Protein AF-A0AAD4C906-F1 (afdb_monomer_lite)

Radius of gyration: 14.85 Å; chains: 1; bounding box: 33×29×44 Å

Structure (mmCIF, N/CA/C/O backbone):
data_AF-A0AAD4C906-F1
#
_entry.id   AF-A0AAD4C906-F1
#
loop_
_atom_site.group_PDB
_atom_site.id
_atom_site.type_symbol
_atom_site.label_atom_id
_atom_site.label_alt_id
_atom_site.label_comp_id
_atom_site.label_asym_id
_atom_site.label_entity_id
_atom_site.label_seq_id
_atom_site.pdbx_PDB_ins_code
_atom_site.Cartn_x
_atom_site.Cartn_y
_atom_site.Cartn_z
_atom_site.occupancy
_atom_site.B_iso_or_equiv
_atom_site.auth_seq_id
_atom_site.auth_comp_id
_atom_site.auth_asym_id
_atom_site.auth_atom_id
_atom_site.pdbx_PDB_model_num
ATOM 1 N N . ALA A 1 1 ? -7.103 9.534 -16.962 1.00 80.88 1 ALA A N 1
ATOM 2 C CA . ALA A 1 1 ? -6.466 8.186 -16.964 1.00 80.88 1 ALA A CA 1
ATOM 3 C C . ALA A 1 1 ? -5.671 7.956 -15.667 1.00 80.88 1 ALA A C 1
ATOM 5 O O . ALA A 1 1 ? -4.943 8.853 -15.262 1.00 80.88 1 ALA A O 1
ATOM 6 N N . PHE A 1 2 ? -5.868 6.811 -14.994 1.00 92.81 2 PHE A N 1
ATOM 7 C CA . PHE A 1 2 ? -5.466 6.455 -13.609 1.00 92.81 2 PHE A CA 1
ATOM 8 C C . PHE A 1 2 ? -5.659 7.527 -12.525 1.00 92.81 2 PHE A C 1
ATOM 10 O O . PHE A 1 2 ? -6.557 7.371 -11.711 1.00 92.81 2 PHE A O 1
ATOM 17 N N . LEU A 1 3 ? -4.849 8.594 -12.494 1.00 92.75 3 LEU A N 1
ATOM 18 C CA . LEU A 1 3 ? -4.894 9.617 -11.438 1.00 92.75 3 LEU A CA 1
ATOM 19 C C . LEU A 1 3 ? -6.278 10.252 -11.303 1.00 92.75 3 LEU A C 1
ATOM 21 O O . LEU A 1 3 ? -6.742 10.481 -10.199 1.00 92.75 3 LEU A O 1
ATOM 25 N N . GLU A 1 4 ? -6.948 10.498 -12.422 1.00 94.88 4 GLU A N 1
ATOM 26 C CA . GLU A 1 4 ? -8.331 10.981 -12.429 1.00 94.88 4 GLU A CA 1
ATOM 27 C C . GLU A 1 4 ? -9.290 9.986 -11.760 1.00 94.88 4 GLU A C 1
ATOM 29 O O . GLU A 1 4 ? -10.040 10.368 -10.872 1.00 94.88 4 GLU A O 1
ATOM 34 N N . CYS A 1 5 ? -9.200 8.696 -12.104 1.00 96.25 5 CYS A N 1
ATOM 35 C CA . CYS A 1 5 ? -10.000 7.645 -11.472 1.00 96.25 5 CYS A CA 1
ATOM 36 C C . CYS A 1 5 ? -9.686 7.521 -9.978 1.00 96.25 5 CYS A C 1
ATOM 38 O O . CYS A 1 5 ? -10.592 7.397 -9.167 1.00 96.25 5 CYS A O 1
ATOM 40 N N . PHE A 1 6 ? -8.408 7.593 -9.607 1.00 95.25 6 PHE A N 1
ATOM 41 C CA . PHE A 1 6 ? -7.985 7.551 -8.214 1.00 95.25 6 PHE A CA 1
ATOM 42 C C . PHE A 1 6 ? -8.564 8.726 -7.420 1.00 95.25 6 PHE A C 1
ATOM 44 O O . PHE A 1 6 ? -9.125 8.520 -6.351 1.00 95.25 6 PHE A O 1
ATOM 51 N N . ARG A 1 7 ? -8.504 9.944 -7.968 1.00 95.00 7 ARG A N 1
ATOM 52 C CA . ARG A 1 7 ? -9.098 11.131 -7.343 1.00 95.00 7 ARG A CA 1
ATOM 53 C C . ARG A 1 7 ? -10.619 11.032 -7.236 1.00 95.00 7 ARG A C 1
ATOM 55 O O . ARG A 1 7 ? -11.155 11.412 -6.204 1.00 95.00 7 ARG A O 1
ATOM 62 N N . ASN A 1 8 ? -11.293 10.482 -8.244 1.00 96.56 8 ASN A N 1
ATOM 63 C CA . ASN A 1 8 ? -12.736 10.238 -8.180 1.00 96.56 8 ASN A CA 1
ATOM 64 C C . ASN A 1 8 ? -13.083 9.227 -7.078 1.00 96.56 8 ASN A C 1
ATOM 66 O O . ASN A 1 8 ? -13.962 9.499 -6.273 1.00 96.56 8 ASN A O 1
ATOM 70 N N . ASN A 1 9 ? -12.324 8.136 -6.951 1.00 95.81 9 ASN A N 1
ATOM 71 C CA . ASN A 1 9 ? -12.525 7.172 -5.867 1.00 95.81 9 ASN A CA 1
ATOM 72 C C . ASN A 1 9 ? -12.318 7.799 -4.477 1.00 95.81 9 ASN A C 1
ATOM 74 O O . ASN A 1 9 ? -13.012 7.430 -3.537 1.00 95.81 9 ASN A O 1
ATOM 78 N N . LEU A 1 10 ? -11.361 8.726 -4.329 1.00 96.06 10 LEU A N 1
ATOM 79 C CA . LEU A 1 10 ? -11.161 9.458 -3.072 1.00 96.06 10 LEU A CA 1
ATOM 80 C C . LEU A 1 10 ? -12.363 10.355 -2.751 1.00 96.06 10 LEU A C 1
ATOM 82 O O . LEU A 1 10 ? -12.823 10.368 -1.611 1.00 96.06 10 LEU A O 1
ATOM 86 N N . LEU A 1 11 ? -12.909 11.040 -3.759 1.00 97.12 11 LEU A N 1
ATOM 87 C CA . LEU A 1 11 ? -14.129 11.835 -3.610 1.00 97.12 11 LEU A CA 1
ATOM 88 C C . LEU A 1 11 ? -15.331 10.969 -3.211 1.00 97.12 11 LEU A C 1
ATOM 90 O O . LEU A 1 11 ? -16.096 11.379 -2.340 1.00 97.12 11 LEU A O 1
ATOM 94 N N . ASP A 1 12 ? -15.461 9.767 -3.776 1.00 97.81 12 ASP A N 1
ATOM 95 C CA . ASP A 1 12 ? -16.551 8.831 -3.461 1.00 97.81 12 ASP A CA 1
ATOM 96 C C . ASP A 1 12 ? -16.556 8.396 -1.985 1.00 97.81 12 ASP A C 1
ATOM 98 O O . ASP A 1 12 ? -17.614 8.106 -1.427 1.00 97.81 12 ASP A O 1
ATOM 102 N N . ILE A 1 13 ? -15.389 8.388 -1.330 1.00 95.94 13 ILE A N 1
ATOM 103 C CA . ILE A 1 13 ? -15.243 8.093 0.106 1.00 95.94 13 ILE A CA 1
ATOM 104 C C . ILE A 1 13 ? -15.088 9.354 0.972 1.00 95.94 13 ILE A C 1
ATOM 106 O O . ILE A 1 13 ? -14.779 9.251 2.158 1.00 95.94 13 ILE A O 1
ATOM 110 N N . GLY A 1 14 ? -15.307 10.543 0.403 1.00 96.69 14 GLY A N 1
ATOM 111 C CA . GLY A 1 14 ? -15.291 11.816 1.127 1.00 96.69 14 GLY A CA 1
ATOM 112 C C . GL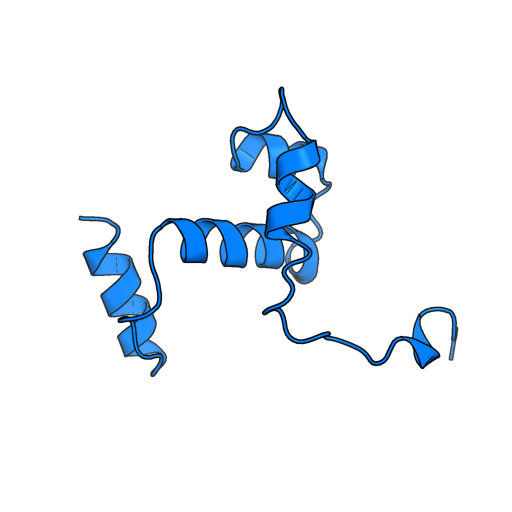Y A 1 14 ? -13.901 12.325 1.521 1.00 96.69 14 GLY A C 1
ATOM 113 O O . GLY A 1 14 ? -13.795 13.152 2.425 1.00 96.69 14 GLY A O 1
ATOM 114 N N . ILE A 1 15 ? -12.838 11.852 0.869 1.00 95.12 15 ILE A N 1
ATOM 115 C CA . ILE A 1 15 ? -11.464 12.321 1.085 1.00 95.12 15 ILE A CA 1
ATOM 116 C C . ILE A 1 15 ? -11.122 13.385 0.037 1.00 95.12 15 ILE A C 1
ATOM 118 O O . ILE A 1 15 ? -11.330 13.171 -1.156 1.00 95.12 15 ILE A O 1
ATOM 122 N N . ASP A 1 16 ? -10.554 14.517 0.472 1.00 95.44 16 ASP A N 1
ATOM 123 C CA . ASP A 1 16 ? -10.029 15.536 -0.446 1.00 95.44 16 ASP A CA 1
ATOM 124 C C . ASP A 1 16 ? -8.905 14.929 -1.305 1.00 95.44 16 ASP A C 1
ATOM 126 O O . ASP A 1 16 ? -7.881 14.523 -0.756 1.00 95.44 16 ASP A O 1
ATOM 130 N N . PRO A 1 17 ? -9.053 14.851 -2.641 1.00 95.50 17 PRO A N 1
ATOM 131 C CA . PRO A 1 17 ? -8.046 14.261 -3.511 1.00 95.50 17 PRO A CA 1
ATOM 132 C C . PRO A 1 17 ? -6.812 15.149 -3.722 1.00 95.50 17 PRO A C 1
ATOM 134 O O . PRO A 1 17 ? -5.818 14.664 -4.266 1.00 95.50 17 PRO A O 1
ATOM 137 N N . TRP A 1 18 ? -6.856 16.437 -3.360 1.00 94.19 18 TRP A N 1
ATOM 138 C CA . TRP A 1 18 ? -5.793 17.404 -3.654 1.00 94.19 18 TRP A CA 1
ATOM 139 C C . TRP A 1 18 ? -4.392 16.991 -3.163 1.00 94.19 18 TRP A C 1
ATOM 141 O O . TRP A 1 18 ? -3.455 17.050 -3.966 1.00 94.19 18 TRP A O 1
ATOM 151 N N . PRO A 1 19 ? -4.205 16.524 -1.911 1.00 92.00 19 PRO A N 1
ATOM 152 C CA . PRO A 1 19 ? -2.890 16.101 -1.429 1.00 92.00 19 PRO A CA 1
ATOM 153 C C . PRO A 1 19 ? -2.454 14.712 -1.931 1.00 92.00 19 PRO A C 1
ATOM 155 O O . PRO A 1 19 ? -1.313 14.314 -1.688 1.00 92.00 19 PRO A O 1
ATOM 158 N N . TYR A 1 20 ? -3.315 13.960 -2.628 1.00 92.19 20 TYR A N 1
ATOM 159 C CA . TYR A 1 20 ? -3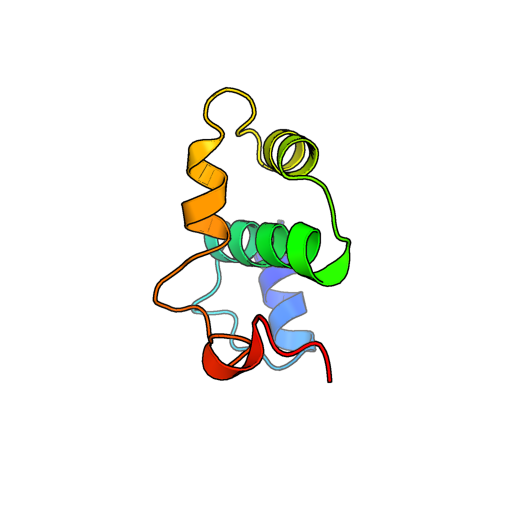.036 12.574 -3.008 1.00 92.19 20 TYR A CA 1
ATOM 160 C C . TYR A 1 20 ? -2.610 12.434 -4.474 1.00 92.19 20 TYR A C 1
ATOM 162 O O . TYR A 1 20 ? -3.269 12.886 -5.416 1.00 92.19 20 TYR A O 1
ATOM 170 N N . GLY A 1 21 ? -1.490 11.739 -4.674 1.00 92.75 21 GLY A N 1
ATOM 171 C CA . GLY A 1 21 ? -0.929 11.431 -5.987 1.00 92.75 21 GLY A CA 1
ATOM 172 C C . GLY A 1 21 ? -0.579 9.955 -6.152 1.00 92.75 21 GLY A C 1
ATOM 173 O O . GLY A 1 21 ? -0.900 9.113 -5.316 1.00 92.75 21 GLY A O 1
ATOM 174 N N . THR A 1 22 ? 0.135 9.635 -7.232 1.00 92.38 22 THR A N 1
ATOM 175 C CA . THR A 1 22 ? 0.622 8.270 -7.500 1.00 92.38 22 THR A CA 1
ATOM 176 C C . THR A 1 22 ? 1.540 7.758 -6.394 1.00 92.38 22 THR A C 1
ATOM 178 O O . THR A 1 22 ? 1.488 6.579 -6.056 1.00 92.38 22 THR A O 1
ATOM 181 N N . HIS A 1 23 ? 2.345 8.642 -5.796 1.00 90.62 23 HIS A N 1
ATOM 182 C CA . HIS A 1 23 ? 3.178 8.290 -4.651 1.00 90.62 23 HIS A CA 1
ATOM 183 C C . HIS A 1 23 ? 2.326 7.883 -3.442 1.00 90.62 23 HIS A C 1
ATOM 185 O O . HIS A 1 23 ? 2.567 6.828 -2.865 1.00 90.62 23 HIS A O 1
ATOM 191 N N . SER A 1 24 ? 1.277 8.651 -3.129 1.00 91.31 24 SER A N 1
ATOM 192 C CA . SER A 1 24 ? 0.332 8.331 -2.053 1.00 91.31 24 SER A CA 1
ATOM 193 C C . SER A 1 24 ? -0.390 7.004 -2.302 1.00 91.31 24 SER A C 1
ATOM 195 O O . SER A 1 24 ? -0.559 6.221 -1.374 1.00 91.31 24 SER A O 1
ATOM 197 N N . PHE A 1 25 ? -0.760 6.715 -3.555 1.00 92.75 25 PHE A N 1
ATOM 198 C CA . PHE A 1 25 ? -1.327 5.417 -3.931 1.00 92.75 25 PHE A CA 1
ATOM 199 C C . PHE A 1 25 ? -0.342 4.267 -3.683 1.00 92.75 25 PHE A C 1
ATOM 201 O O . PHE A 1 25 ? -0.717 3.254 -3.103 1.00 92.75 25 PHE A O 1
ATOM 208 N N . GLY A 1 26 ? 0.925 4.425 -4.081 1.00 92.00 26 GLY A N 1
ATOM 209 C CA . GLY A 1 26 ? 1.963 3.431 -3.807 1.00 92.00 26 GLY A CA 1
ATOM 210 C C . GLY A 1 26 ? 2.188 3.222 -2.307 1.00 92.00 26 GLY A C 1
ATOM 211 O O . GLY A 1 26 ? 2.326 2.083 -1.868 1.00 92.00 26 GLY A O 1
ATOM 212 N N . HIS A 1 27 ? 2.172 4.307 -1.528 1.00 91.81 27 HIS A N 1
ATOM 213 C CA . HIS A 1 27 ? 2.309 4.301 -0.069 1.00 91.81 27 HIS A CA 1
ATOM 214 C C . HIS A 1 27 ? 1.172 3.534 0.606 1.00 91.81 27 HIS A C 1
ATOM 216 O O . HIS A 1 27 ? 1.403 2.485 1.205 1.00 91.81 27 HIS A O 1
ATOM 222 N N . GLY A 1 28 ? -0.068 3.983 0.400 1.00 91.75 28 GLY A N 1
ATOM 223 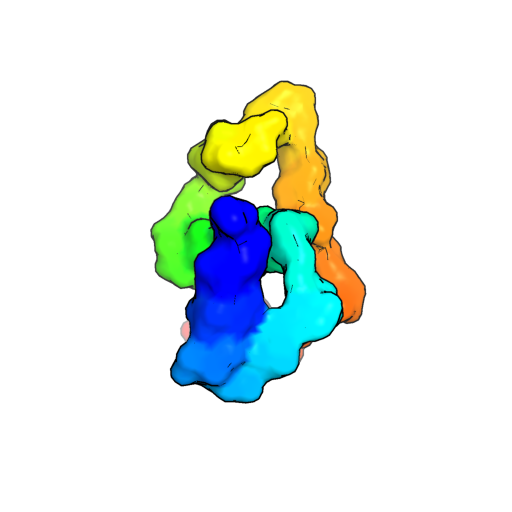C CA . GLY A 1 28 ? -1.250 3.340 0.973 1.00 91.75 28 GLY A CA 1
ATOM 224 C C . GLY A 1 28 ? -1.441 1.908 0.473 1.00 91.75 28 GLY A C 1
ATOM 225 O O . GLY A 1 28 ? -1.815 1.029 1.243 1.00 91.75 28 GLY A O 1
ATOM 226 N N . GLY A 1 29 ? -1.117 1.637 -0.795 1.00 93.62 29 GLY A N 1
ATOM 227 C CA . GLY A 1 29 ? -1.130 0.286 -1.352 1.00 93.62 29 GLY A CA 1
ATOM 228 C C . GLY A 1 29 ? -0.132 -0.636 -0.652 1.00 93.62 29 GLY A C 1
ATOM 229 O O . GLY A 1 29 ? -0.501 -1.731 -0.236 1.00 93.62 29 GLY A O 1
ATOM 230 N N . CYS A 1 30 ? 1.110 -0.187 -0.452 1.00 94.44 30 CYS A N 1
ATOM 231 C CA . CYS A 1 30 ? 2.128 -0.944 0.277 1.00 94.44 30 CYS A CA 1
ATOM 232 C C . CYS A 1 30 ? 1.696 -1.240 1.721 1.00 94.44 30 CYS A C 1
ATOM 234 O O . CYS A 1 30 ? 1.807 -2.382 2.174 1.00 94.44 30 CYS A O 1
ATOM 236 N N . GLN A 1 31 ? 1.162 -0.235 2.420 1.00 92.56 31 GLN A N 1
ATOM 237 C CA . GLN A 1 31 ? 0.638 -0.387 3.777 1.00 92.56 31 GLN A CA 1
ATOM 238 C C . GLN A 1 31 ? -0.504 -1.404 3.812 1.00 92.56 31 GLN A C 1
ATOM 240 O O . GLN A 1 31 ? -0.413 -2.369 4.560 1.00 92.56 31 GLN A O 1
ATOM 245 N N . TYR A 1 32 ? -1.511 -1.277 2.945 1.00 93.44 32 TYR A N 1
ATOM 246 C CA . TYR A 1 32 ? -2.643 -2.207 2.866 1.00 93.44 32 TYR A CA 1
ATOM 247 C C . TYR A 1 32 ? -2.214 -3.657 2.591 1.00 93.44 32 TYR A C 1
ATOM 249 O O . TYR A 1 32 ? -2.676 -4.589 3.256 1.00 93.44 32 TYR A O 1
ATOM 257 N N . LEU A 1 33 ? -1.293 -3.864 1.642 1.00 96.31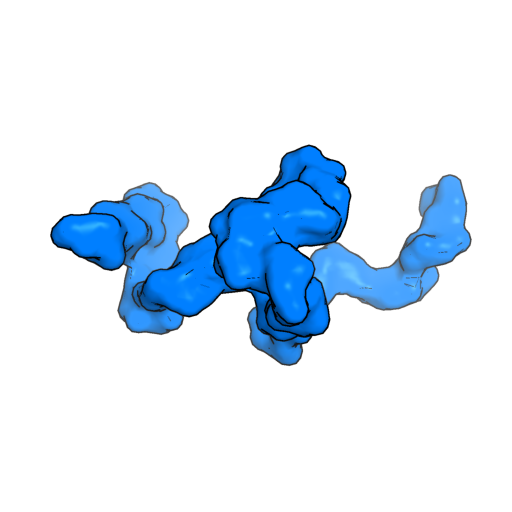 33 LEU A N 1
ATOM 258 C CA . LEU A 1 33 ? -0.757 -5.191 1.320 1.00 96.31 33 LEU A CA 1
ATOM 259 C C . LEU A 1 33 ? -0.078 -5.839 2.538 1.00 96.31 33 LEU A C 1
ATOM 261 O O . LEU A 1 33 ? -0.230 -7.039 2.766 1.00 96.31 33 LEU A O 1
ATOM 265 N N . HIS A 1 34 ? 0.647 -5.056 3.338 1.00 93.94 34 HIS A N 1
ATOM 266 C CA . HIS A 1 34 ? 1.315 -5.541 4.542 1.00 93.94 34 HIS A CA 1
ATOM 267 C C . HIS A 1 34 ? 0.354 -5.723 5.726 1.00 93.94 34 HIS A C 1
ATOM 269 O O . HIS A 1 34 ? 0.322 -6.789 6.338 1.00 93.94 34 HIS A O 1
ATOM 275 N N . THR A 1 35 ? -0.419 -4.698 6.078 1.00 89.81 35 THR A N 1
ATOM 276 C CA . THR A 1 35 ? -1.182 -4.657 7.332 1.00 89.81 35 THR A CA 1
ATOM 277 C C . THR A 1 35 ? -2.487 -5.431 7.238 1.00 89.81 35 THR A C 1
ATOM 279 O O . THR A 1 35 ? -2.830 -6.127 8.194 1.00 89.81 35 THR A O 1
ATOM 282 N N . VAL A 1 36 ? -3.170 -5.385 6.092 1.00 92.00 36 VAL A N 1
ATOM 283 C CA . VAL A 1 36 ? -4.468 -6.044 5.891 1.00 92.00 36 VAL A CA 1
ATOM 284 C C . VAL A 1 36 ? -4.291 -7.412 5.249 1.00 92.00 36 VAL A C 1
ATOM 286 O O . VAL A 1 36 ? -4.748 -8.409 5.800 1.00 92.00 36 VAL A O 1
ATOM 289 N N . LEU A 1 37 ? -3.593 -7.488 4.112 1.00 95.69 37 LEU A N 1
ATOM 290 C CA . LEU A 1 37 ? -3.439 -8.753 3.382 1.00 95.69 37 LEU A CA 1
ATOM 291 C C . LEU A 1 37 ? -2.312 -9.647 3.915 1.00 95.69 37 LEU A C 1
ATOM 293 O O . LEU A 1 37 ? -2.193 -10.791 3.476 1.00 95.69 37 LEU A O 1
ATOM 297 N N . LYS A 1 38 ? -1.491 -9.143 4.847 1.00 94.88 38 LYS A N 1
ATOM 298 C CA . LYS A 1 38 ? -0.356 -9.862 5.451 1.00 94.88 38 LYS A CA 1
ATOM 299 C C . LYS A 1 38 ? 0.613 -10.439 4.414 1.00 94.88 38 LYS A C 1
ATOM 301 O O . LYS A 1 38 ? 1.193 -11.506 4.616 1.00 94.88 38 LYS A O 1
ATOM 306 N N . TRP A 1 39 ? 0.798 -9.743 3.291 1.00 96.88 39 TRP A N 1
ATOM 307 C CA . TRP A 1 39 ? 1.755 -10.173 2.278 1.00 96.88 39 TRP A CA 1
ATOM 308 C C . TRP A 1 39 ? 3.186 -10.113 2.827 1.00 96.88 39 TRP A C 1
ATOM 310 O O . TRP A 1 39 ? 3.559 -9.138 3.485 1.00 96.88 39 TRP A O 1
ATOM 320 N N . PRO A 1 40 ? 4.028 -11.119 2.532 1.00 96.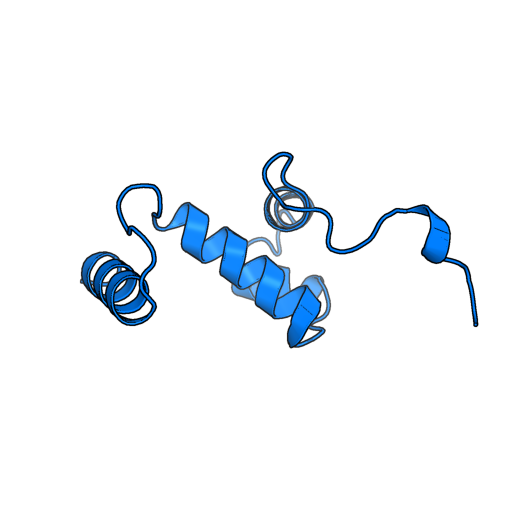06 40 PRO A N 1
ATOM 321 C CA . PRO A 1 40 ? 5.430 -11.085 2.915 1.00 96.06 40 PRO A CA 1
ATOM 322 C C . PRO A 1 40 ? 6.170 -9.985 2.146 1.00 96.06 40 PRO A C 1
ATOM 324 O O . PRO A 1 40 ? 5.903 -9.747 0.965 1.00 96.06 40 PRO A O 1
ATOM 327 N N . PHE A 1 41 ? 7.181 -9.373 2.772 1.00 95.38 41 PHE A N 1
ATOM 328 C CA . PHE A 1 41 ? 7.924 -8.252 2.179 1.00 95.38 41 PHE A CA 1
ATOM 329 C C . PHE A 1 41 ? 8.480 -8.542 0.783 1.00 95.38 41 PHE A C 1
ATOM 331 O O . PHE A 1 41 ? 8.449 -7.667 -0.072 1.00 95.38 41 PHE A O 1
ATOM 338 N N . ARG A 1 42 ? 8.927 -9.775 0.504 1.00 94.94 42 ARG A N 1
ATOM 339 C CA . ARG A 1 42 ? 9.402 -10.154 -0.839 1.00 94.94 42 ARG A CA 1
ATOM 340 C C . ARG A 1 42 ? 8.328 -9.964 -1.909 1.00 94.94 42 ARG A C 1
ATOM 342 O O . ARG A 1 42 ? 8.624 -9.421 -2.965 1.00 94.94 42 ARG A O 1
ATOM 349 N N . GLN A 1 43 ? 7.093 -10.369 -1.621 1.00 96.81 43 GLN A N 1
ATOM 350 C CA . GLN A 1 43 ? 5.974 -10.245 -2.553 1.00 96.81 43 GLN A CA 1
ATOM 351 C C . GLN A 1 43 ? 5.584 -8.779 -2.762 1.00 96.81 43 GLN A C 1
ATOM 353 O O . GLN A 1 43 ? 5.322 -8.369 -3.890 1.00 96.81 43 GLN A O 1
ATOM 358 N N . ILE A 1 44 ? 5.620 -7.972 -1.698 1.00 96.12 44 ILE A N 1
ATOM 359 C CA . ILE A 1 44 ? 5.392 -6.524 -1.784 1.00 96.12 44 ILE A CA 1
ATOM 360 C C . ILE A 1 44 ? 6.497 -5.852 -2.609 1.00 96.12 44 ILE A C 1
ATOM 362 O O . ILE A 1 44 ? 6.195 -5.047 -3.483 1.00 96.12 44 ILE A O 1
ATOM 366 N N . CYS A 1 45 ? 7.766 -6.227 -2.417 1.00 95.50 45 CYS A N 1
ATOM 367 C CA . CYS A 1 45 ? 8.869 -5.730 -3.240 1.00 95.50 45 CYS A CA 1
ATOM 368 C C . CYS A 1 45 ? 8.714 -6.124 -4.714 1.00 95.50 45 CYS A C 1
ATOM 370 O O . CYS A 1 45 ? 9.033 -5.321 -5.584 1.00 95.50 45 CYS A O 1
ATOM 372 N N . THR A 1 46 ? 8.199 -7.317 -5.026 1.00 95.81 46 THR A N 1
ATOM 373 C CA . THR A 1 46 ? 7.874 -7.688 -6.412 1.00 95.81 46 THR A CA 1
ATOM 374 C C . THR A 1 46 ? 6.751 -6.817 -6.979 1.00 95.81 46 THR A C 1
ATOM 376 O O . THR A 1 46 ? 6.882 -6.330 -8.098 1.00 95.81 46 THR A O 1
ATOM 379 N N . TRP A 1 47 ? 5.685 -6.567 -6.213 1.00 94.81 47 TRP A N 1
ATOM 380 C CA . TRP A 1 47 ? 4.576 -5.699 -6.630 1.00 94.81 47 TRP A CA 1
ATOM 381 C C . TRP A 1 47 ? 5.013 -4.241 -6.847 1.00 94.81 47 TRP A C 1
ATOM 383 O O . TRP A 1 47 ? 4.647 -3.629 -7.846 1.00 94.81 47 TRP A O 1
ATOM 393 N N . GLY A 1 48 ? 5.832 -3.703 -5.942 1.00 92.06 48 GLY A N 1
ATOM 394 C CA . GLY A 1 48 ? 6.331 -2.327 -5.992 1.00 92.06 48 GLY A CA 1
ATOM 395 C C . GLY A 1 48 ? 7.495 -2.103 -6.963 1.00 92.06 48 GLY A C 1
ATOM 396 O O . GLY A 1 48 ? 7.924 -0.965 -7.135 1.00 92.06 48 GLY A O 1
ATOM 397 N N . GLY A 1 49 ? 8.030 -3.157 -7.591 1.00 94.38 49 GLY A N 1
ATOM 398 C CA . GLY A 1 49 ? 9.215 -3.057 -8.452 1.00 94.38 49 GLY A CA 1
ATOM 399 C C . GLY A 1 49 ? 10.513 -2.772 -7.681 1.00 94.38 49 GLY A C 1
ATOM 400 O O . GLY A 1 49 ? 11.432 -2.156 -8.211 1.00 94.38 49 GLY A O 1
ATOM 401 N N . TRP A 1 50 ? 10.594 -3.202 -6.421 1.00 94.81 50 TRP A N 1
ATOM 402 C CA . TRP A 1 50 ? 11.723 -2.987 -5.505 1.00 94.81 50 TRP A CA 1
ATOM 403 C C . TRP A 1 50 ? 12.510 -4.265 -5.207 1.00 94.81 50 TRP A C 1
ATOM 405 O O . TRP A 1 50 ? 13.249 -4.312 -4.227 1.00 94.81 50 TRP A O 1
ATOM 415 N N . ALA A 1 51 ? 12.352 -5.315 -6.016 1.00 90.50 51 ALA A N 1
ATOM 416 C CA . ALA A 1 51 ? 13.042 -6.590 -5.805 1.00 90.50 51 ALA A CA 1
ATOM 417 C C . ALA A 1 51 ? 14.574 -6.419 -5.713 1.00 90.50 51 ALA A C 1
ATOM 419 O O . ALA A 1 51 ? 15.202 -7.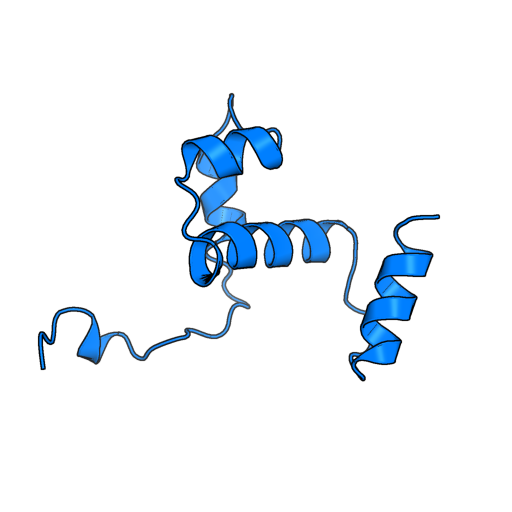031 -4.851 1.00 90.50 51 ALA A O 1
ATOM 420 N N . ASP A 1 52 ? 15.140 -5.518 -6.524 1.00 92.06 52 ASP A N 1
ATOM 421 C CA . ASP A 1 52 ? 16.581 -5.228 -6.564 1.00 92.06 52 ASP A CA 1
ATOM 422 C C . ASP A 1 52 ? 17.027 -4.167 -5.538 1.00 92.06 52 ASP A C 1
ATOM 424 O O . ASP A 1 52 ? 18.219 -3.978 -5.305 1.00 92.06 52 ASP A O 1
ATOM 428 N N . ASN A 1 53 ? 16.081 -3.465 -4.902 1.00 92.00 53 ASN A N 1
ATOM 429 C CA . ASN A 1 53 ? 16.354 -2.478 -3.855 1.00 92.00 53 ASN A CA 1
ATOM 430 C C . ASN A 1 53 ? 15.277 -2.515 -2.753 1.00 92.00 53 ASN A C 1
ATOM 432 O O . ASN A 1 53 ? 14.478 -1.574 -2.610 1.00 92.00 53 ASN A O 1
ATOM 436 N N . PRO A 1 54 ? 15.252 -3.595 -1.951 1.00 90.06 54 PRO A N 1
ATOM 437 C CA . PRO A 1 54 ? 14.174 -3.857 -1.006 1.00 90.06 54 PRO A CA 1
ATOM 438 C C . PRO A 1 54 ? 14.077 -2.808 0.103 1.00 90.06 54 PRO A C 1
ATOM 440 O O . PRO A 1 54 ? 13.010 -2.654 0.681 1.00 90.06 54 PRO A O 1
ATOM 443 N N . GLY A 1 55 ? 15.134 -2.031 0.371 1.00 92.12 55 GLY A N 1
ATOM 444 C CA . GLY A 1 55 ? 15.112 -0.959 1.374 1.00 92.12 55 GLY A CA 1
ATOM 445 C C . GLY A 1 55 ? 14.058 0.123 1.106 1.00 92.12 55 GLY A C 1
ATOM 446 O O . GLY A 1 55 ? 13.636 0.817 2.029 1.00 92.12 55 GLY A O 1
ATOM 447 N N . THR A 1 56 ? 13.587 0.241 -0.139 1.00 91.81 56 THR A N 1
ATOM 448 C CA . THR A 1 56 ? 12.512 1.169 -0.519 1.00 91.81 56 THR A CA 1
ATOM 449 C C . THR A 1 56 ? 11.210 0.881 0.226 1.00 91.81 56 THR A C 1
ATOM 451 O O . THR A 1 56 ? 10.506 1.827 0.568 1.00 91.81 56 THR A O 1
ATOM 454 N N . ILE A 1 57 ? 10.932 -0.384 0.564 1.00 93.56 57 ILE A N 1
ATOM 455 C CA . ILE A 1 57 ? 9.696 -0.775 1.254 1.00 93.56 57 ILE A CA 1
ATOM 456 C C . ILE A 1 57 ? 9.523 -0.051 2.594 1.00 93.56 57 ILE A C 1
ATOM 458 O O . ILE A 1 57 ? 8.424 0.376 2.924 1.00 93.56 57 ILE A O 1
ATOM 462 N N . PHE A 1 58 ? 10.606 0.172 3.344 1.00 90.50 58 PHE A N 1
ATOM 463 C CA . PHE A 1 58 ? 10.528 0.813 4.658 1.00 90.50 58 PHE A CA 1
ATOM 464 C C . PHE A 1 58 ? 10.121 2.279 4.563 1.00 90.50 58 PHE A C 1
ATOM 466 O O . PHE A 1 58 ? 9.402 2.756 5.428 1.00 90.50 58 PHE A O 1
ATOM 473 N N . LYS A 1 59 ? 10.489 2.971 3.479 1.00 89.12 59 LYS A N 1
ATOM 474 C CA . LYS A 1 59 ? 10.025 4.345 3.226 1.00 89.12 59 LYS A CA 1
ATOM 475 C C . LYS A 1 59 ? 8.525 4.411 2.945 1.00 89.12 59 LYS A C 1
ATOM 477 O O . LYS A 1 59 ? 7.964 5.492 3.031 1.00 89.12 59 LYS A O 1
ATOM 482 N N . TYR A 1 60 ? 7.934 3.282 2.546 1.00 90.88 60 TYR A N 1
ATOM 483 C CA . TYR A 1 60 ? 6.517 3.153 2.222 1.00 90.88 60 TYR A CA 1
ATOM 484 C C . TYR A 1 60 ? 5.682 2.559 3.367 1.00 90.88 60 TYR A C 1
ATOM 486 O O . TYR A 1 60 ? 4.463 2.675 3.357 1.00 90.88 60 TYR A O 1
ATOM 494 N N . LEU A 1 61 ? 6.324 1.882 4.323 1.00 89.75 61 LEU A N 1
ATOM 495 C CA . LEU A 1 61 ? 5.675 1.298 5.501 1.00 89.75 61 LEU A CA 1
ATOM 496 C C . LEU A 1 61 ? 5.823 2.160 6.758 1.00 89.75 61 LEU A C 1
ATOM 498 O O . LEU A 1 61 ? 5.020 2.015 7.670 1.00 89.75 61 LEU A O 1
ATOM 502 N N . LEU A 1 62 ? 6.873 2.980 6.828 1.00 83.69 62 LEU A N 1
ATOM 503 C CA . LEU A 1 62 ? 7.241 3.772 7.996 1.00 83.69 62 LEU A CA 1
ATOM 504 C C . LEU A 1 62 ? 7.518 5.212 7.548 1.00 83.69 62 LEU A C 1
ATOM 506 O O . LEU A 1 62 ? 8.670 5.603 7.336 1.00 83.69 62 LEU A O 1
ATOM 510 N N . SER A 1 63 ? 6.461 5.999 7.374 1.00 75.31 63 SER A N 1
ATOM 511 C CA . SER A 1 63 ? 6.547 7.439 7.145 1.00 75.31 63 SER A CA 1
ATOM 512 C C . SER A 1 63 ? 6.290 8.202 8.438 1.00 75.31 63 SER A C 1
ATOM 514 O O . SER A 1 63 ? 5.472 7.814 9.264 1.00 75.31 63 SER A O 1
ATOM 516 N N . TRP A 1 64 ? 6.957 9.346 8.599 1.00 69.25 64 TRP A N 1
ATOM 517 C CA . TRP A 1 64 ? 6.736 10.227 9.753 1.00 69.25 64 TRP A CA 1
ATOM 518 C C . TRP A 1 64 ? 5.295 10.764 9.821 1.00 69.25 64 TRP A C 1
ATOM 520 O O . TRP A 1 64 ? 4.844 11.190 10.877 1.00 69.25 64 TRP A O 1
ATOM 530 N N . ASN A 1 65 ? 4.605 10.773 8.677 1.00 69.94 65 ASN A N 1
ATOM 531 C CA . ASN A 1 65 ? 3.243 11.270 8.535 1.00 69.94 65 ASN A CA 1
ATOM 532 C C . ASN A 1 65 ? 2.194 10.150 8.663 1.00 69.94 65 ASN A C 1
ATOM 534 O O . ASN A 1 65 ? 1.010 10.406 8.451 1.00 69.94 65 ASN A O 1
ATOM 538 N N . ASP A 1 66 ? 2.621 8.917 8.946 1.00 73.38 66 ASP A N 1
ATOM 539 C CA . ASP A 1 66 ? 1.707 7.824 9.251 1.00 73.38 66 ASP A CA 1
ATOM 540 C C . ASP A 1 66 ? 1.226 7.959 10.694 1.00 73.38 66 ASP A C 1
ATOM 542 O O . ASP A 1 66 ? 2.020 8.195 11.607 1.00 73.38 66 ASP A O 1
ATOM 546 N N . ASN A 1 67 ? -0.079 7.793 10.909 1.00 67.81 67 ASN A N 1
ATOM 547 C CA . ASN A 1 67 ? -0.588 7.662 12.267 1.00 67.81 67 ASN A CA 1
ATOM 548 C C . ASN A 1 67 ? -0.106 6.321 12.834 1.00 67.81 67 ASN A C 1
ATOM 550 O O . ASN A 1 67 ? -0.324 5.292 12.191 1.00 67.81 67 ASN A O 1
ATOM 554 N N . PRO A 1 68 ? 0.530 6.297 14.016 1.00 64.50 68 PRO A N 1
ATOM 555 C CA . PRO A 1 68 ? 0.846 5.040 14.668 1.00 64.50 68 PRO A CA 1
ATOM 556 C C . PRO A 1 68 ? -0.464 4.326 15.016 1.00 64.50 68 PRO A C 1
ATOM 558 O O . PRO A 1 68 ? -1.285 4.859 15.759 1.00 64.50 68 PRO A O 1
ATOM 561 N N . ASP A 1 69 ? -0.655 3.122 14.471 1.00 60.94 69 ASP A N 1
ATOM 562 C CA . ASP A 1 69 ? -1.846 2.300 14.731 1.00 60.94 69 ASP A CA 1
ATOM 563 C C . ASP A 1 69 ? -1.962 1.898 16.218 1.00 60.94 69 ASP A C 1
ATOM 565 O O . ASP A 1 69 ? -3.062 1.624 16.697 1.00 60.94 69 ASP A O 1
ATOM 569 N N . HIS A 1 70 ? -0.845 1.893 16.962 1.00 58.91 70 HIS A N 1
ATOM 570 C CA . HIS A 1 70 ? -0.777 1.521 18.377 1.00 58.91 70 HIS A CA 1
ATOM 571 C C . HIS A 1 70 ? 0.254 2.363 19.144 1.00 58.91 70 HIS A C 1
ATOM 573 O O . HIS A 1 70 ? 1.356 2.613 18.648 1.00 58.91 70 HIS A O 1
ATOM 579 N N . GLU A 1 71 ? -0.078 2.752 20.379 1.00 58.94 71 GLU A N 1
ATOM 580 C CA . GLU A 1 71 ? 0.922 3.211 21.346 1.00 58.94 71 GLU A CA 1
ATOM 581 C C . GLU A 1 71 ? 1.872 2.038 21.626 1.00 58.94 71 GLU A C 1
ATOM 583 O O . GLU A 1 71 ? 1.439 0.904 21.829 1.00 58.94 71 GLU A O 1
ATOM 588 N N . GLY A 1 72 ? 3.186 2.277 21.570 1.00 60.44 72 GLY A N 1
ATOM 589 C CA . GLY A 1 72 ? 4.200 1.210 21.598 1.00 60.44 72 GLY A CA 1
ATOM 590 C C . GLY A 1 72 ? 4.228 0.362 22.878 1.00 60.44 72 GLY A C 1
ATOM 591 O O . GLY A 1 72 ? 5.019 -0.575 22.966 1.00 60.44 72 GLY A O 1
ATOM 592 N N . GLU A 1 73 ? 3.382 0.685 23.853 1.00 60.88 73 GLU A N 1
ATOM 593 C CA . GLU A 1 73 ? 3.320 0.096 25.187 1.00 60.88 73 GLU A CA 1
ATOM 594 C C . GLU A 1 73 ? 2.754 -1.341 25.188 1.00 60.88 73 GLU A C 1
ATOM 596 O O . GLU A 1 73 ? 3.093 -2.117 26.079 1.00 60.88 73 GLU A O 1
ATOM 601 N N . ASP A 1 74 ? 2.021 -1.752 24.142 1.00 64.06 74 ASP A N 1
ATOM 602 C CA . ASP A 1 74 ? 1.357 -3.069 24.066 1.00 64.06 74 ASP A CA 1
ATOM 603 C C . ASP A 1 74 ? 2.009 -4.084 23.109 1.00 64.06 74 ASP A C 1
ATOM 605 O O . ASP A 1 74 ? 1.558 -5.224 23.002 1.00 64.06 74 ASP A O 1
ATOM 609 N N . LEU A 1 75 ? 3.106 -3.736 22.424 1.00 67.44 75 LEU A N 1
ATOM 610 C CA . LEU A 1 75 ? 3.684 -4.576 21.353 1.00 67.44 75 LEU A CA 1
ATOM 611 C C . LEU A 1 75 ? 4.168 -5.964 21.812 1.00 67.44 75 LEU A C 1
ATOM 613 O O . LEU A 1 75 ? 4.374 -6.849 20.982 1.00 67.44 75 LEU A O 1
ATOM 617 N N . MET A 1 76 ? 4.366 -6.149 23.117 1.00 71.75 76 MET A N 1
ATOM 618 C CA . MET A 1 76 ? 4.791 -7.409 23.734 1.00 71.75 76 MET A CA 1
ATOM 619 C C . MET A 1 76 ? 3.832 -7.875 24.836 1.00 71.75 76 MET A C 1
ATOM 621 O O . MET A 1 76 ? 4.194 -8.773 25.595 1.00 71.75 76 MET A O 1
ATOM 625 N N . ASN A 1 77 ? 2.642 -7.277 24.958 1.00 74.62 77 ASN A N 1
ATOM 626 C CA . ASN A 1 77 ? 1.641 -7.721 25.920 1.00 74.62 77 ASN A CA 1
ATOM 627 C C . ASN A 1 77 ? 0.839 -8.891 25.313 1.00 74.62 77 ASN A C 1
ATOM 629 O O . ASN A 1 77 ? 0.111 -8.692 24.343 1.00 74.62 77 ASN A O 1
ATOM 633 N N . PRO A 1 78 ? 0.967 -10.125 25.839 1.00 69.12 78 PRO A N 1
ATOM 634 C CA . PRO A 1 78 ? 0.224 -11.274 25.326 1.00 69.12 78 PRO A CA 1
ATOM 635 C C . PRO A 1 78 ? -1.247 -11.307 25.783 1.00 69.12 78 PRO A C 1
ATOM 637 O O . PRO A 1 78 ? -1.927 -12.289 25.480 1.00 69.12 78 PRO A O 1
ATOM 640 N N . ASN A 1 79 ? -1.710 -10.300 26.539 1.00 62.62 79 ASN A N 1
ATOM 641 C CA . ASN A 1 79 ? -3.054 -10.213 27.118 1.00 62.62 79 ASN A CA 1
ATOM 642 C C . ASN A 1 79 ? -3.864 -9.072 26.509 1.00 62.62 79 ASN A C 1
ATOM 644 O O . ASN A 1 79 ? -3.420 -7.911 26.664 1.00 62.62 79 ASN A O 1
#

Foldseek 3Di:
DVLVVVCVVCVVVPHHSVVDDPLNVLLVVLQCCCPPVVDDLCVNCVVSVCNVPSVVSCCSNDDPPDDDPDDPPCPPPPD

Sequence (79 aa):
AFLECFRNNLLDIGIDPWPYGTHSFGHGGCQYLHTVLKWPFRQICTWGGWADNPGTIFKYLLSWNDNPDHEGEDLMNPN

Secondary structure (DSSP, 8-state):
-THHHHHHHHHHTT--STT--HHHHHHHHHHHHHHTS---HHHHHHHHT-TT-TTHHHHHH--TTSPPSS-GGGTT---

Organism: NCBI:txid1328754

pLDDT: mean 87.59, std 11.64, range [58.91, 97.81]